Protein AF-A0A3C0TIY1-F1 (afdb_monomer_lite)

Foldseek 3Di:
DDDPPPPDVVNVCVVVVVVVVVVVVVPDDPVPPPPDPPDPDDDDDDDDPVPDPPPCPVQVVQCVPPVDDPPDTPDDDDDDDDDDPDD

Structure (mmCIF, N/CA/C/O backbone):
data_AF-A0A3C0TIY1-F1
#
_entry.id   AF-A0A3C0TIY1-F1
#
loop_
_atom_site.group_PDB
_atom_site.id
_atom_site.type_symbol
_atom_site.label_atom_id
_atom_site.label_alt_id
_atom_site.label_comp_id
_atom_site.label_asym_id
_atom_site.label_entity_id
_atom_site.label_seq_id
_atom_site.pdbx_PDB_ins_code
_atom_site.Cartn_x
_atom_site.Cartn_y
_atom_site.Cartn_z
_atom_site.occupancy
_atom_site.B_iso_or_equiv
_atom_site.auth_seq_id
_atom_site.auth_comp_id
_atom_site.auth_asym_id
_atom_site.auth_atom_id
_atom_site.pdbx_PDB_model_num
ATOM 1 N N . MET A 1 1 ? -9.956 78.509 42.693 1.00 35.62 1 MET A N 1
ATOM 2 C CA . MET A 1 1 ? -9.435 77.960 43.966 1.00 35.62 1 MET A CA 1
ATOM 3 C C . MET A 1 1 ? -9.129 76.486 43.760 1.00 35.62 1 MET A C 1
ATOM 5 O O . MET A 1 1 ? -10.039 75.698 43.540 1.00 35.62 1 MET A O 1
ATOM 9 N N . SER A 1 2 ? -7.839 76.164 43.715 1.00 44.19 2 SER A N 1
ATOM 10 C CA . SER A 1 2 ? -7.291 74.841 43.413 1.00 44.19 2 SER A CA 1
ATOM 11 C C . SER A 1 2 ? -7.605 73.848 44.538 1.00 44.19 2 SER A C 1
ATOM 13 O O . SER A 1 2 ? -7.256 74.103 45.689 1.00 44.19 2 SER A O 1
ATOM 15 N N . LYS A 1 3 ? -8.267 72.728 44.231 1.00 42.78 3 LYS A N 1
ATOM 16 C CA . LYS A 1 3 ? -8.350 71.569 45.133 1.00 42.78 3 LYS A CA 1
ATOM 17 C C . LYS A 1 3 ? -7.607 70.413 44.478 1.00 42.78 3 LYS A C 1
ATOM 19 O O . LYS A 1 3 ? -8.159 69.676 43.671 1.00 42.78 3 LYS A O 1
ATOM 24 N N . THR A 1 4 ? -6.331 70.302 44.824 1.00 47.09 4 THR A N 1
ATOM 25 C CA . THR A 1 4 ? -5.445 69.177 44.525 1.00 47.09 4 THR A CA 1
ATOM 26 C C . THR A 1 4 ? -6.145 67.855 44.851 1.00 47.09 4 THR A C 1
ATOM 28 O O . THR A 1 4 ? -6.543 67.631 45.997 1.00 47.09 4 THR A O 1
ATOM 31 N N . ALA A 1 5 ? -6.310 66.979 43.859 1.00 54.75 5 ALA A N 1
ATOM 32 C CA . ALA A 1 5 ? -6.837 65.635 44.063 1.00 54.75 5 ALA A CA 1
ATOM 33 C C . ALA A 1 5 ? -5.911 64.865 45.024 1.00 54.75 5 ALA A C 1
ATOM 35 O O . ALA A 1 5 ? -4.760 64.578 44.696 1.00 54.75 5 ALA A O 1
ATOM 36 N N . LYS A 1 6 ? -6.393 64.549 46.234 1.00 54.50 6 LYS A N 1
ATOM 37 C CA . LYS A 1 6 ? -5.688 63.670 47.180 1.00 54.50 6 LYS A CA 1
ATOM 38 C C . LYS A 1 6 ? -5.755 62.227 46.669 1.00 54.50 6 LYS A C 1
ATOM 40 O O . LYS A 1 6 ? -6.622 61.467 47.086 1.00 54.50 6 LYS A O 1
ATOM 45 N N . LEU A 1 7 ? -4.841 61.848 45.781 1.00 63.88 7 LEU A N 1
ATOM 46 C CA . LEU A 1 7 ? -4.568 60.441 45.474 1.00 63.88 7 LEU A CA 1
ATOM 47 C C . LEU A 1 7 ? -3.959 59.784 46.723 1.00 63.88 7 LEU A C 1
ATOM 49 O O . LEU A 1 7 ? -2.889 60.186 47.187 1.00 63.88 7 LEU A O 1
ATOM 53 N N . SER A 1 8 ? -4.660 58.814 47.316 1.00 64.12 8 SER A N 1
ATOM 54 C CA . SER A 1 8 ? -4.186 58.112 48.511 1.00 64.12 8 SER A CA 1
ATOM 55 C C . SER A 1 8 ? -3.202 57.010 48.126 1.00 64.12 8 SER A C 1
ATOM 57 O O . SER A 1 8 ? -3.386 56.315 47.129 1.00 64.12 8 SER A O 1
ATOM 59 N N . ARG A 1 9 ? -2.182 56.769 48.961 1.00 69.06 9 ARG A N 1
ATOM 60 C CA . ARG A 1 9 ? -1.240 55.639 48.803 1.00 69.06 9 ARG A CA 1
ATOM 61 C C . ARG A 1 9 ? -1.969 54.294 48.679 1.00 69.06 9 ARG A C 1
ATOM 63 O O . ARG A 1 9 ? -1.482 53.383 48.019 1.00 69.06 9 ARG A O 1
ATOM 70 N N . ARG A 1 10 ? -3.168 54.192 49.264 1.00 71.06 10 ARG A N 1
ATOM 71 C CA . ARG A 1 10 ? -4.051 53.026 49.143 1.00 71.06 10 ARG A CA 1
ATOM 72 C C . ARG A 1 10 ? -4.592 52.831 47.724 1.00 71.06 10 ARG A C 1
ATOM 74 O O . ARG A 1 10 ? -4.749 51.692 47.301 1.00 71.06 10 ARG A O 1
ATOM 81 N N . ASP A 1 11 ? -4.850 53.911 46.995 1.00 67.75 11 ASP A N 1
ATOM 82 C CA . ASP A 1 11 ? -5.344 53.853 45.616 1.00 67.75 11 ASP A CA 1
ATOM 83 C C . ASP A 1 11 ? -4.209 53.504 44.647 1.00 67.75 11 ASP A C 1
ATOM 85 O O . ASP A 1 11 ? -4.423 52.748 43.704 1.00 67.75 11 ASP A O 1
ATOM 89 N N . LEU A 1 12 ? -2.976 53.931 44.953 1.00 67.56 12 LEU A N 1
ATOM 90 C CA . LEU A 1 12 ? -1.768 53.481 44.250 1.00 67.56 12 LEU A CA 1
ATOM 91 C C . LEU A 1 12 ? -1.476 51.994 44.489 1.00 67.56 12 LEU A C 1
ATOM 93 O O . LEU A 1 12 ? -1.133 51.290 43.547 1.00 67.56 12 LEU A O 1
ATOM 97 N N . LEU A 1 13 ? -1.656 51.489 45.715 1.00 72.00 13 LEU A N 1
ATOM 98 C CA . LEU A 1 13 ? -1.512 50.056 46.007 1.00 72.00 13 LEU A CA 1
ATOM 99 C C . LEU A 1 13 ? -2.615 49.218 45.351 1.00 72.00 13 LEU A C 1
ATOM 101 O O . LEU A 1 13 ? -2.339 48.119 44.880 1.00 72.00 13 LEU A O 1
ATOM 105 N N . LYS A 1 14 ? -3.849 49.730 45.270 1.00 68.25 14 LYS A N 1
ATOM 106 C CA . LYS A 1 14 ? -4.938 49.058 44.547 1.00 68.25 14 LYS A CA 1
ATOM 107 C C . LYS A 1 14 ? -4.690 49.028 43.042 1.00 68.25 14 LYS A C 1
ATOM 109 O O . LYS A 1 14 ? -4.859 47.974 42.443 1.00 68.25 14 LYS A O 1
ATOM 114 N N . ALA A 1 15 ? -4.259 50.142 42.451 1.00 68.44 15 ALA A N 1
ATOM 115 C CA . ALA A 1 15 ? -3.925 50.208 41.030 1.00 68.44 15 ALA A CA 1
ATOM 116 C C . ALA A 1 15 ? -2.671 49.382 40.689 1.00 68.44 15 ALA A C 1
ATOM 118 O O . ALA A 1 15 ? -2.650 48.668 39.694 1.00 68.44 15 ALA A O 1
ATOM 119 N N . GLY A 1 16 ? -1.636 49.422 41.531 1.00 69.38 16 GLY A N 1
ATOM 120 C CA . GLY A 1 16 ? -0.421 48.626 41.345 1.00 69.38 16 GLY A CA 1
ATOM 121 C C . GLY A 1 16 ? -0.655 47.129 41.553 1.00 69.38 16 GLY A C 1
ATOM 122 O O . GLY A 1 16 ? -0.150 46.314 40.786 1.00 69.38 16 GLY A O 1
ATOM 123 N N . GLY A 1 17 ? -1.468 46.759 42.548 1.00 69.25 17 GLY A N 1
ATOM 124 C CA . GLY A 1 17 ? -1.811 45.368 42.836 1.00 69.25 17 GLY A CA 1
ATOM 125 C C . GLY 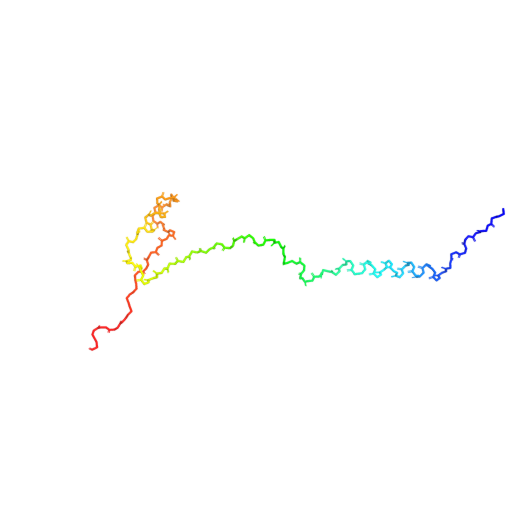A 1 17 ? -2.605 44.709 41.709 1.00 69.25 17 GLY A C 1
ATOM 126 O O . GLY A 1 17 ? -2.298 43.582 41.327 1.00 69.25 17 GLY A O 1
ATOM 127 N N . THR A 1 18 ? -3.577 45.411 41.119 1.00 65.19 18 THR A N 1
ATOM 128 C CA . THR A 1 18 ? -4.346 44.871 39.985 1.00 65.19 18 THR A CA 1
ATOM 129 C C . THR A 1 18 ? -3.499 44.738 38.720 1.00 65.19 18 THR A C 1
ATOM 131 O O . THR A 1 18 ? -3.640 43.745 38.007 1.00 65.19 18 THR A O 1
ATOM 134 N N . VAL A 1 19 ? -2.566 45.663 38.469 1.00 68.31 19 VAL A N 1
ATOM 135 C CA . VAL A 1 19 ? -1.630 45.579 37.333 1.00 68.31 19 VAL A CA 1
ATOM 136 C C . VAL A 1 19 ? -0.626 44.433 37.508 1.00 68.31 19 VAL A C 1
ATOM 138 O O . VAL A 1 19 ? -0.389 43.685 36.560 1.00 68.31 19 VAL A O 1
ATOM 141 N N . ALA A 1 20 ? -0.081 44.237 38.713 1.00 65.31 20 ALA A N 1
ATOM 142 C CA . ALA A 1 20 ? 0.864 43.152 38.989 1.00 65.31 20 ALA A CA 1
ATOM 143 C C . ALA A 1 20 ? 0.218 41.763 38.845 1.00 65.31 20 ALA A C 1
ATOM 145 O O . ALA A 1 20 ? 0.814 40.860 38.255 1.00 65.31 20 ALA A O 1
ATOM 146 N N . VAL A 1 21 ? -1.021 41.598 39.323 1.00 67.69 21 VAL A N 1
ATOM 147 C CA . VAL A 1 21 ? -1.768 40.338 39.174 1.00 67.69 21 VAL A CA 1
ATOM 148 C C . VAL A 1 21 ? -2.111 40.076 37.708 1.00 67.69 21 VAL A C 1
ATOM 150 O O . VAL A 1 21 ? -1.906 38.959 37.240 1.00 67.69 21 VAL A O 1
ATOM 153 N N . ALA A 1 22 ? -2.559 41.093 36.963 1.00 63.88 22 ALA A N 1
ATOM 154 C CA . ALA A 1 22 ? -2.868 40.960 35.538 1.00 63.88 22 ALA A CA 1
ATOM 155 C C . ALA A 1 22 ? -1.634 40.559 34.706 1.00 63.88 22 ALA A C 1
ATOM 157 O O . ALA A 1 22 ? -1.711 39.653 33.873 1.00 63.88 22 ALA A O 1
ATOM 158 N N . ALA A 1 23 ? -0.475 41.171 34.965 1.00 67.19 23 ALA A N 1
ATOM 159 C CA . ALA A 1 23 ? 0.776 40.818 34.294 1.00 67.19 23 ALA A CA 1
ATOM 160 C C . ALA A 1 23 ? 1.231 39.379 34.611 1.00 67.19 23 ALA A C 1
ATOM 162 O O . ALA A 1 23 ? 1.671 38.653 33.715 1.00 67.19 23 ALA A O 1
ATOM 163 N N . ALA A 1 24 ? 1.066 38.933 35.860 1.00 65.12 24 ALA A N 1
ATOM 164 C CA . ALA A 1 24 ? 1.420 37.576 36.270 1.00 65.12 24 ALA A CA 1
ATOM 165 C C . ALA A 1 24 ? 0.534 36.510 35.598 1.00 65.12 24 ALA A C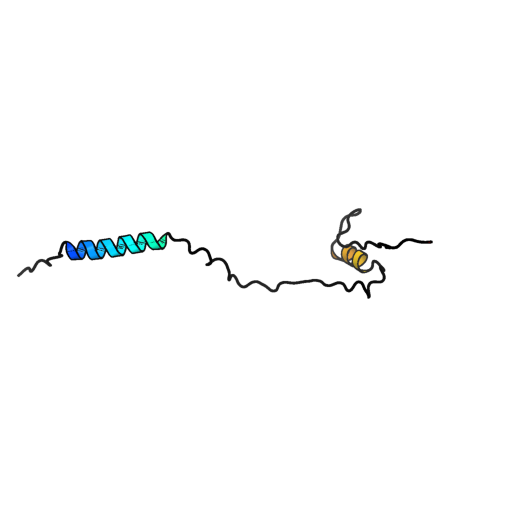 1
ATOM 167 O O . ALA A 1 24 ? 1.051 35.504 35.111 1.00 65.12 24 ALA A O 1
ATOM 168 N N . VAL A 1 25 ? -0.783 36.737 35.498 1.00 64.38 25 VAL A N 1
ATOM 169 C CA . VAL A 1 25 ? -1.692 35.750 34.881 1.00 64.38 25 VAL A CA 1
ATOM 170 C C . VAL A 1 25 ? -1.602 35.701 33.357 1.00 64.38 25 VAL A C 1
ATOM 172 O O . VAL A 1 25 ? -1.863 34.658 32.768 1.00 64.38 25 VAL A O 1
ATOM 175 N N . SER A 1 26 ? -1.151 36.782 32.714 1.00 61.38 26 SER A N 1
ATOM 176 C CA . SER A 1 26 ? -0.952 36.841 31.255 1.00 61.38 26 SER A CA 1
ATOM 177 C C . SER A 1 26 ? 0.150 35.895 30.757 1.00 61.38 26 SER A C 1
ATOM 179 O O . SER A 1 26 ? 0.200 35.554 29.578 1.00 61.38 26 SER A O 1
ATOM 181 N N . SER A 1 27 ? 1.039 35.473 31.660 1.00 60.88 27 SER A N 1
ATOM 182 C CA . SER A 1 27 ? 2.172 34.589 31.363 1.00 60.88 27 SER A CA 1
ATOM 183 C C . SER A 1 27 ? 1.825 33.102 31.512 1.00 60.88 27 SER A C 1
ATOM 185 O O . SER A 1 27 ? 2.616 32.240 31.125 1.00 60.88 27 SER A O 1
ATOM 187 N N . LEU A 1 28 ? 0.648 32.778 32.063 1.00 64.06 28 LEU A N 1
ATOM 188 C CA . LEU A 1 28 ? 0.183 31.401 32.187 1.00 64.06 28 LEU A CA 1
ATOM 189 C C . LEU A 1 28 ? -0.293 30.916 30.816 1.00 64.06 28 LEU A C 1
ATOM 191 O O . LEU A 1 28 ? -1.407 31.194 30.376 1.00 64.06 28 LEU A O 1
ATOM 195 N N . LYS A 1 29 ? 0.570 30.156 30.138 1.00 57.31 29 LYS A N 1
ATOM 196 C CA . LYS A 1 29 ? 0.154 29.284 29.038 1.00 57.31 29 LYS A CA 1
ATOM 197 C C . LYS A 1 29 ? -0.904 28.339 29.606 1.00 57.31 29 LYS A C 1
ATOM 199 O O . LYS A 1 29 ? -0.572 27.520 30.455 1.00 57.31 29 LYS A O 1
ATOM 204 N N . VAL A 1 30 ? -2.158 28.463 29.176 1.00 59.91 30 VAL A N 1
ATOM 205 C CA . VAL A 1 30 ? -3.204 27.478 29.477 1.00 59.91 30 VAL A CA 1
ATOM 206 C C . VAL A 1 30 ? -2.841 26.204 28.707 1.00 59.91 30 VAL A C 1
ATOM 208 O O . VAL A 1 30 ? -2.965 26.206 27.478 1.00 59.91 30 VAL A O 1
ATOM 211 N N . PRO A 1 31 ? -2.370 25.125 29.362 1.00 52.97 31 PRO A N 1
ATOM 212 C CA . PRO A 1 31 ? -2.118 23.882 28.655 1.00 52.97 31 PRO A CA 1
ATOM 213 C C . PRO A 1 31 ? -3.484 23.297 28.291 1.00 52.97 31 PRO A C 1
ATOM 215 O O . PRO A 1 31 ? -4.246 22.893 29.166 1.00 52.97 31 PRO A O 1
ATOM 218 N N . GLY A 1 32 ? -3.832 23.332 27.004 1.00 56.31 32 GLY A N 1
ATOM 219 C CA . GLY A 1 32 ? -5.119 22.828 26.509 1.00 56.31 32 GLY A CA 1
ATOM 220 C C . GLY A 1 32 ? -5.876 23.750 25.552 1.00 56.31 32 GLY A C 1
ATOM 221 O O . GLY A 1 32 ? -6.886 23.327 25.001 1.00 56.31 32 GLY A O 1
ATOM 222 N N . ALA A 1 33 ? -5.387 24.966 25.284 1.00 53.81 33 ALA A N 1
ATOM 223 C CA . ALA A 1 33 ? -5.938 25.816 24.218 1.00 53.81 33 ALA A CA 1
ATOM 224 C C . ALA A 1 33 ? -5.455 25.421 22.799 1.00 53.81 33 ALA A C 1
ATOM 226 O O . ALA A 1 33 ? -5.813 26.062 21.815 1.00 53.81 33 ALA A O 1
ATOM 227 N N . GLU A 1 34 ? -4.670 24.347 22.675 1.00 55.91 34 GLU A N 1
ATOM 228 C CA . GLU A 1 34 ? -4.190 23.779 21.409 1.00 55.91 34 GLU A CA 1
ATOM 229 C C . GLU A 1 34 ? -4.993 22.529 21.022 1.00 55.91 34 GLU A C 1
ATOM 231 O O . GLU A 1 34 ? -4.437 21.454 20.831 1.00 55.91 34 GLU A O 1
ATOM 236 N N . ALA A 1 35 ? -6.321 22.623 20.920 1.00 56.78 35 ALA A N 1
ATOM 237 C CA . ALA A 1 35 ? -7.108 21.524 20.352 1.00 56.78 35 ALA A CA 1
ATOM 238 C C . ALA A 1 35 ? -8.472 21.959 19.799 1.00 56.78 35 ALA A C 1
ATOM 240 O O . ALA A 1 35 ? -9.494 21.407 20.186 1.00 56.78 35 ALA A O 1
ATOM 241 N N . ALA A 1 36 ? -8.512 22.911 18.866 1.00 58.91 36 ALA A N 1
ATOM 242 C CA . ALA A 1 36 ? -9.648 23.022 17.940 1.00 58.91 36 ALA A CA 1
ATOM 243 C C . ALA A 1 36 ? -9.321 23.869 16.699 1.00 58.91 36 ALA A C 1
ATOM 245 O O . ALA A 1 36 ? -10.119 24.695 16.262 1.00 58.91 36 ALA A O 1
ATOM 246 N N . THR A 1 37 ? -8.165 23.662 16.067 1.00 56.94 37 THR A N 1
ATOM 247 C CA . THR A 1 37 ? -8.123 23.899 14.619 1.00 56.94 37 THR A CA 1
ATOM 248 C C . THR A 1 37 ? -9.057 22.866 13.998 1.00 56.94 37 THR A C 1
ATOM 250 O O . THR A 1 37 ? -8.846 21.674 14.211 1.00 56.94 37 THR A O 1
ATOM 253 N N . LYS A 1 38 ? -10.119 23.315 13.304 1.00 62.28 38 LYS A N 1
ATOM 254 C CA . LYS A 1 38 ? -11.071 22.465 12.562 1.00 62.28 38 LYS A CA 1
ATOM 255 C C . LYS A 1 38 ? -10.316 21.289 11.950 1.00 62.28 38 LYS A C 1
ATOM 257 O O . LYS A 1 38 ? -9.575 21.470 10.982 1.00 62.28 38 LYS A O 1
ATOM 262 N N . GLN A 1 39 ? -10.463 20.105 12.536 1.00 67.00 39 GLN A N 1
ATOM 263 C CA . GLN A 1 39 ? -9.802 18.923 12.022 1.00 67.00 39 GLN A CA 1
ATOM 264 C C . GLN A 1 39 ? -10.458 18.641 10.672 1.00 67.00 39 GLN A C 1
ATOM 266 O O . GLN A 1 39 ? -11.630 18.276 10.608 1.00 67.00 39 GLN A O 1
ATOM 271 N N . GLY A 1 40 ? -9.732 18.896 9.580 1.00 78.94 40 GLY A N 1
ATOM 272 C CA . GLY A 1 40 ? -10.192 18.542 8.240 1.00 78.94 40 GLY A CA 1
ATOM 273 C C . GLY A 1 40 ? -10.604 17.069 8.186 1.00 78.94 40 GLY A C 1
ATOM 274 O O . GLY A 1 40 ? -10.141 16.258 8.996 1.00 78.94 40 GLY A O 1
ATOM 275 N N . ALA A 1 41 ? -11.483 16.727 7.240 1.00 86.88 41 ALA A N 1
ATOM 276 C CA . ALA A 1 41 ? -11.976 15.363 7.081 1.00 86.88 41 ALA A CA 1
ATOM 277 C C . ALA A 1 41 ? -10.815 14.351 7.102 1.00 86.88 41 ALA A C 1
ATOM 279 O O . ALA A 1 41 ? -9.816 14.504 6.394 1.00 86.88 41 ALA A O 1
ATOM 280 N N . ARG A 1 42 ? -10.933 13.329 7.956 1.00 87.75 42 ARG A N 1
ATOM 281 C CA . ARG A 1 42 ? -9.933 12.265 8.091 1.00 87.75 42 ARG A CA 1
ATOM 282 C C . ARG A 1 42 ? -10.280 11.155 7.108 1.00 87.75 42 ARG A C 1
ATOM 284 O O . ARG A 1 42 ? -11.199 10.380 7.342 1.00 87.75 42 ARG A O 1
ATOM 291 N N . TRP A 1 43 ? -9.552 11.103 6.002 1.00 93.31 43 TRP A N 1
ATOM 292 C CA . TRP A 1 43 ? -9.746 10.085 4.9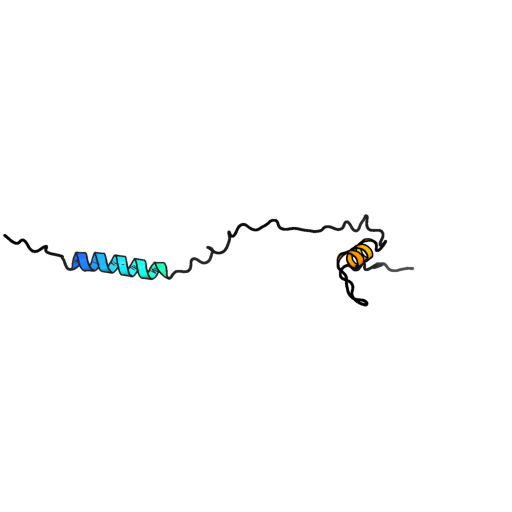75 1.00 93.31 43 TRP A CA 1
ATOM 293 C C . TRP A 1 43 ? -9.135 8.750 5.402 1.00 93.31 43 TRP A C 1
ATOM 295 O O . TRP A 1 43 ? -8.028 8.708 5.941 1.00 93.31 43 TRP A O 1
ATOM 305 N N . ALA A 1 44 ? -9.852 7.663 5.132 1.00 94.44 44 ALA A N 1
ATOM 306 C CA . ALA A 1 44 ? -9.401 6.298 5.365 1.00 94.44 44 ALA A CA 1
ATOM 307 C C . ALA A 1 44 ? -9.689 5.429 4.135 1.00 94.44 44 ALA A C 1
ATOM 309 O O . ALA A 1 44 ? -10.614 5.700 3.371 1.00 94.44 44 ALA A O 1
ATOM 310 N N . PHE A 1 45 ? -8.894 4.374 3.963 1.00 93.81 45 PHE A N 1
ATOM 311 C CA . PHE A 1 45 ? -9.049 3.378 2.907 1.00 93.81 45 PHE A CA 1
ATOM 312 C C . PHE A 1 45 ? -9.169 1.995 3.546 1.00 93.81 45 PHE A C 1
ATOM 314 O O . PHE A 1 45 ? -8.357 1.637 4.399 1.00 93.81 45 PHE A O 1
ATOM 321 N N . ILE A 1 46 ? -10.188 1.229 3.157 1.00 96.00 46 ILE A N 1
ATOM 322 C CA . ILE A 1 46 ? -10.508 -0.075 3.746 1.00 96.00 46 ILE A CA 1
ATOM 323 C C . ILE A 1 46 ? -10.476 -1.128 2.640 1.00 96.00 46 ILE A C 1
ATOM 325 O O . ILE A 1 46 ? -11.058 -0.933 1.575 1.00 96.00 46 ILE A O 1
ATOM 329 N N . VAL A 1 47 ? -9.820 -2.258 2.910 1.00 95.31 47 VAL A N 1
ATOM 330 C CA . VAL A 1 47 ? -9.741 -3.407 1.999 1.00 95.31 47 VAL A CA 1
ATOM 331 C C . VAL A 1 47 ? -10.349 -4.627 2.685 1.00 95.31 47 VAL A C 1
ATOM 333 O O . VAL A 1 47 ? -9.837 -5.075 3.708 1.00 95.31 47 VAL A O 1
ATOM 336 N N . ASP A 1 48 ? -11.428 -5.182 2.125 1.00 96.81 48 ASP A N 1
ATOM 337 C CA . ASP A 1 48 ? -12.018 -6.436 2.615 1.00 96.81 48 ASP A CA 1
ATOM 338 C C . ASP A 1 48 ? -11.231 -7.635 2.071 1.00 96.81 48 ASP A C 1
ATOM 340 O O . ASP A 1 48 ? -11.335 -7.996 0.895 1.00 96.81 48 ASP A O 1
ATOM 344 N N . LEU A 1 49 ? -10.447 -8.268 2.943 1.00 94.69 49 LEU A N 1
ATOM 345 C CA . LEU A 1 49 ? -9.612 -9.413 2.583 1.00 94.69 49 LEU A CA 1
ATOM 346 C C . LEU A 1 49 ? -10.423 -10.662 2.220 1.00 94.69 49 LEU A C 1
ATOM 348 O O . LEU A 1 49 ? -9.915 -11.501 1.487 1.00 94.69 49 LEU A O 1
ATOM 352 N N . ARG A 1 50 ? -11.691 -10.770 2.640 1.00 95.62 50 ARG A N 1
ATOM 353 C CA . ARG A 1 50 ? -12.553 -11.918 2.295 1.00 95.62 50 ARG A CA 1
ATOM 354 C C . ARG A 1 50 ? -12.997 -11.897 0.834 1.00 95.62 50 ARG A C 1
ATOM 356 O O . ARG A 1 50 ? -13.358 -12.929 0.286 1.00 95.62 50 ARG A O 1
ATOM 363 N N . LYS A 1 51 ? -12.994 -10.713 0.215 1.00 95.62 51 LYS A N 1
ATOM 364 C CA . LYS A 1 51 ? -13.308 -10.507 -1.209 1.00 95.62 51 LYS A CA 1
ATOM 365 C C . LYS A 1 51 ? -12.051 -10.390 -2.070 1.00 95.62 51 LYS A C 1
ATOM 367 O O . LYS A 1 51 ? -12.137 -10.410 -3.294 1.00 95.62 51 LYS A O 1
ATOM 372 N N . CYS A 1 52 ? -10.890 -10.210 -1.446 1.00 95.38 52 CYS A N 1
ATOM 373 C CA . CYS A 1 52 ? -9.630 -10.076 -2.153 1.00 95.38 52 CYS A CA 1
ATOM 374 C C . CYS A 1 52 ? -9.196 -11.436 -2.709 1.00 95.38 52 CYS A C 1
ATOM 376 O O . CYS A 1 52 ? -8.934 -12.364 -1.955 1.00 95.38 52 CYS A O 1
ATOM 378 N N . VAL A 1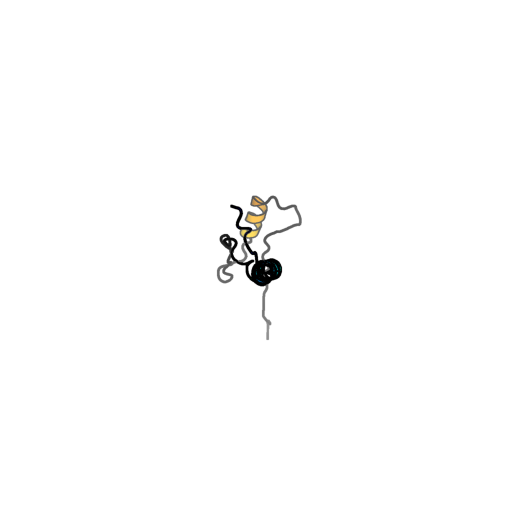 53 ? -9.061 -11.525 -4.032 1.00 95.25 53 VAL A N 1
ATOM 379 C CA . VAL A 1 53 ? -8.607 -12.744 -4.730 1.00 95.25 53 VAL A CA 1
ATOM 380 C C . VAL A 1 53 ? -7.133 -12.686 -5.149 1.00 95.25 53 VAL A C 1
ATOM 382 O O . VAL A 1 53 ? -6.647 -13.557 -5.858 1.00 95.25 53 VAL A O 1
ATOM 385 N N . GLY A 1 54 ? -6.408 -11.630 -4.768 1.00 94.88 54 GLY A N 1
ATOM 386 C CA . GLY A 1 54 ? -4.984 -11.494 -5.093 1.00 94.88 54 GLY A CA 1
ATOM 387 C C . GLY A 1 54 ? -4.664 -11.186 -6.564 1.00 94.88 54 GLY A C 1
ATOM 388 O O . GLY A 1 54 ? -3.536 -11.411 -6.993 1.00 94.88 54 GLY A O 1
ATOM 389 N N . CYS A 1 55 ? -5.603 -10.618 -7.333 1.00 95.69 55 CYS A N 1
ATOM 390 C CA . CYS A 1 55 ? -5.451 -10.346 -8.774 1.00 95.69 55 CYS A CA 1
ATOM 391 C C . CYS A 1 55 ? -4.400 -9.282 -9.154 1.00 95.69 55 CYS A C 1
ATOM 393 O O . CYS A 1 55 ? -4.061 -9.148 -10.324 1.00 95.69 55 CYS A O 1
ATOM 395 N N . ARG A 1 56 ? -3.889 -8.498 -8.193 1.00 95.50 56 ARG A N 1
ATOM 396 C CA . ARG A 1 56 ? -2.859 -7.450 -8.397 1.00 95.50 56 ARG A CA 1
ATOM 397 C C . ARG A 1 56 ? -3.249 -6.265 -9.280 1.00 95.50 56 ARG A C 1
ATOM 399 O O . ARG A 1 56 ? -2.416 -5.391 -9.514 1.00 95.50 56 ARG A O 1
ATOM 406 N N . THR A 1 57 ? -4.522 -6.128 -9.636 1.00 96.81 57 THR A N 1
ATOM 407 C CA . THR A 1 57 ? -5.028 -4.955 -10.365 1.00 96.81 57 THR A CA 1
ATOM 408 C C . THR A 1 57 ? -4.766 -3.645 -9.619 1.00 96.81 57 THR A C 1
ATOM 410 O O . THR A 1 57 ? -4.370 -2.663 -10.236 1.00 96.81 57 THR A O 1
ATOM 413 N N . CYS A 1 58 ? -4.890 -3.622 -8.286 1.00 95.81 58 CYS A N 1
ATOM 414 C CA . CYS A 1 58 ? -4.603 -2.420 -7.493 1.00 95.81 58 CYS A CA 1
ATOM 415 C C . CYS A 1 58 ? -3.120 -2.003 -7.544 1.00 95.81 58 CYS A C 1
ATOM 417 O O . CYS A 1 58 ? -2.814 -0.811 -7.541 1.00 95.81 58 CYS A O 1
ATOM 419 N N . THR A 1 59 ? -2.193 -2.960 -7.648 1.00 96.25 59 THR A N 1
ATOM 420 C CA . THR A 1 59 ? -0.763 -2.681 -7.833 1.00 96.25 59 THR A CA 1
ATOM 421 C C . THR A 1 59 ? -0.489 -2.096 -9.217 1.00 96.25 59 THR A C 1
ATOM 423 O O . THR A 1 59 ? 0.259 -1.124 -9.321 1.00 96.25 59 THR A O 1
ATOM 426 N N . VAL A 1 60 ? -1.119 -2.645 -10.263 1.00 95.50 60 VAL A N 1
ATOM 427 C CA . VAL A 1 60 ? -1.005 -2.136 -11.641 1.00 95.50 60 VAL A CA 1
ATOM 428 C C . VAL A 1 60 ? -1.573 -0.722 -11.747 1.00 95.50 60 VAL A C 1
ATOM 430 O O . VAL A 1 60 ? -0.874 0.171 -12.218 1.00 95.50 60 VAL A O 1
ATOM 433 N N . ALA A 1 61 ? -2.783 -0.494 -11.229 1.00 96.69 61 ALA A N 1
ATOM 434 C CA . ALA A 1 61 ? -3.413 0.826 -11.207 1.00 96.69 61 ALA A CA 1
ATOM 435 C C . ALA A 1 61 ? -2.525 1.854 -10.490 1.00 96.69 61 ALA A C 1
ATOM 437 O O . ALA A 1 61 ? -2.240 2.919 -11.022 1.00 96.69 61 ALA A O 1
ATOM 438 N N . CYS A 1 62 ? -1.976 1.503 -9.322 1.00 96.88 62 CYS A N 1
ATOM 439 C CA . CYS A 1 62 ? -1.060 2.390 -8.605 1.00 96.88 62 CYS A CA 1
ATOM 440 C C . CYS A 1 62 ? 0.199 2.736 -9.424 1.00 96.88 62 CYS A C 1
ATOM 442 O O . CYS A 1 62 ? 0.701 3.857 -9.358 1.00 96.88 62 CYS A O 1
ATOM 444 N N . LYS A 1 63 ? 0.727 1.787 -10.200 1.00 95.50 63 LYS A N 1
ATOM 445 C CA . LYS A 1 63 ? 1.891 2.023 -11.058 1.00 95.50 63 LYS A CA 1
ATOM 446 C C . LYS A 1 63 ? 1.563 2.984 -12.206 1.00 95.50 63 LYS A C 1
ATOM 448 O O . LYS A 1 63 ? 2.362 3.883 -12.460 1.00 95.50 63 LYS A O 1
ATOM 453 N N . ALA A 1 64 ? 0.410 2.779 -12.846 1.00 95.62 64 ALA A N 1
ATOM 454 C CA . ALA A 1 64 ? -0.066 3.554 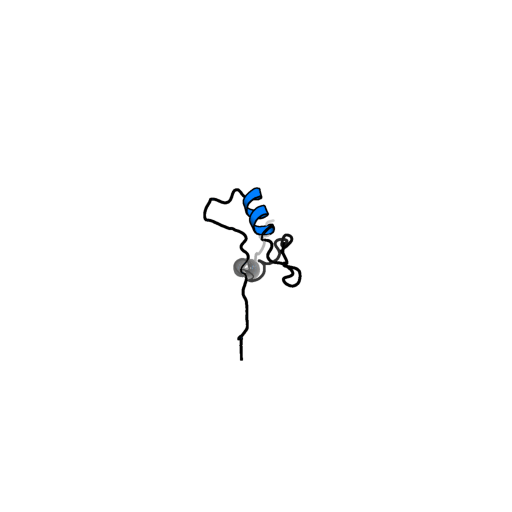-13.989 1.00 95.62 64 ALA A CA 1
ATOM 455 C C . ALA A 1 64 ? -0.358 5.016 -13.617 1.00 95.62 64 ALA A C 1
ATOM 457 O O . ALA A 1 64 ? 0.086 5.920 -14.314 1.00 95.62 64 ALA A O 1
ATOM 458 N N . GLU A 1 65 ? -1.019 5.245 -12.481 1.00 97.44 65 GLU A N 1
ATOM 459 C CA . GLU A 1 65 ? -1.435 6.592 -12.068 1.00 97.44 65 GLU A CA 1
ATOM 460 C C . GLU A 1 65 ? -0.286 7.437 -11.498 1.00 97.44 65 GLU A C 1
ATOM 462 O O . GLU A 1 65 ? -0.266 8.657 -11.641 1.00 97.44 65 GLU A O 1
ATOM 467 N N . PHE A 1 66 ? 0.684 6.813 -10.818 1.00 95.69 66 PHE A N 1
ATOM 468 C CA . PHE A 1 66 ? 1.650 7.546 -9.987 1.00 95.69 66 PHE A CA 1
ATOM 469 C C . PHE A 1 66 ? 3.094 7.545 -10.508 1.00 95.69 66 PHE A C 1
ATOM 471 O O . PHE A 1 66 ? 3.998 7.879 -9.739 1.00 95.69 66 PHE A O 1
ATOM 478 N N . ASN A 1 67 ? 3.321 7.156 -11.769 1.00 94.31 67 ASN A N 1
ATOM 479 C CA . ASN A 1 67 ? 4.636 7.108 -12.431 1.00 94.31 67 ASN A CA 1
ATOM 480 C C . ASN A 1 67 ? 5.756 6.545 -11.528 1.00 94.31 67 ASN A C 1
ATOM 482 O O . ASN A 1 67 ? 6.820 7.136 -11.333 1.00 94.31 67 ASN A O 1
ATOM 486 N N . VAL A 1 68 ? 5.473 5.419 -10.869 1.00 95.00 68 VAL A N 1
ATOM 487 C CA . VAL A 1 68 ? 6.384 4.857 -9.866 1.00 95.00 68 VAL A CA 1
ATOM 488 C C . VAL A 1 68 ? 7.618 4.279 -10.578 1.00 95.00 68 VAL A C 1
ATOM 490 O O . VAL A 1 68 ? 7.447 3.451 -11.474 1.00 95.00 68 VAL A O 1
ATOM 493 N N . PRO A 1 69 ? 8.855 4.590 -10.144 1.00 95.19 69 PRO A N 1
ATOM 494 C CA . PRO A 1 69 ? 10.070 4.128 -10.814 1.00 95.19 69 PRO A CA 1
ATOM 495 C C . PRO A 1 69 ? 10.180 2.600 -10.850 1.00 95.19 69 PRO A C 1
ATOM 497 O O . PRO A 1 69 ? 9.623 1.889 -10.002 1.00 95.19 69 PRO A O 1
ATOM 500 N N . LEU A 1 70 ? 10.902 2.079 -11.842 1.00 92.62 70 LEU A N 1
ATOM 501 C CA . LEU A 1 70 ? 11.157 0.645 -11.984 1.00 92.62 70 LEU A CA 1
ATOM 502 C C . LEU A 1 70 ? 11.839 0.083 -10.723 1.00 92.62 70 LEU A C 1
ATOM 504 O O . LEU A 1 70 ? 12.588 0.776 -10.039 1.00 92.62 70 LEU A O 1
ATOM 508 N N . GLY A 1 71 ? 11.501 -1.156 -10.358 1.00 92.75 71 GLY A N 1
ATOM 509 C CA . GLY A 1 71 ? 11.996 -1.806 -9.135 1.00 92.75 71 GLY A CA 1
ATOM 510 C C . GLY A 1 71 ? 11.335 -1.359 -7.820 1.00 92.75 71 GLY A C 1
ATOM 511 O O . GLY A 1 71 ? 11.552 -1.997 -6.794 1.00 92.75 71 GLY A O 1
ATOM 512 N N . ARG A 1 72 ? 10.487 -0.319 -7.818 1.00 94.38 72 ARG A N 1
ATOM 513 C CA . ARG A 1 72 ? 9.760 0.148 -6.619 1.00 94.38 72 ARG A CA 1
ATOM 514 C C . ARG A 1 72 ? 8.254 -0.070 -6.741 1.00 94.38 72 ARG A C 1
ATOM 516 O O . ARG A 1 72 ? 7.688 0.103 -7.814 1.00 94.38 72 ARG A O 1
ATOM 523 N N . TRP A 1 73 ? 7.572 -0.365 -5.639 1.00 93.56 73 TRP A N 1
ATOM 524 C CA . TRP A 1 73 ? 6.115 -0.531 -5.610 1.00 93.56 73 TRP A CA 1
ATOM 525 C C . TRP A 1 73 ? 5.527 0.193 -4.399 1.00 93.56 73 TRP A C 1
ATOM 527 O O . TRP A 1 73 ? 6.072 0.087 -3.304 1.00 93.56 73 TRP A O 1
ATOM 537 N N . ARG A 1 74 ? 4.439 0.949 -4.597 1.00 94.12 74 ARG A N 1
ATOM 538 C CA . ARG A 1 74 ? 3.740 1.669 -3.515 1.00 94.12 74 ARG A CA 1
ATOM 539 C C . ARG A 1 74 ? 2.591 0.837 -2.925 1.00 94.12 74 ARG A C 1
ATOM 541 O O . ARG A 1 74 ? 2.395 0.857 -1.719 1.00 94.12 74 ARG A O 1
ATOM 548 N N . ALA A 1 75 ? 1.889 0.065 -3.758 1.00 94.06 75 ALA A N 1
ATOM 549 C CA . ALA A 1 75 ? 0.888 -0.918 -3.344 1.00 94.06 75 ALA A CA 1
ATOM 550 C C . ALA A 1 75 ? 1.386 -2.339 -3.654 1.00 94.06 75 ALA A C 1
ATOM 552 O O . ALA A 1 75 ? 1.689 -2.646 -4.807 1.00 94.06 75 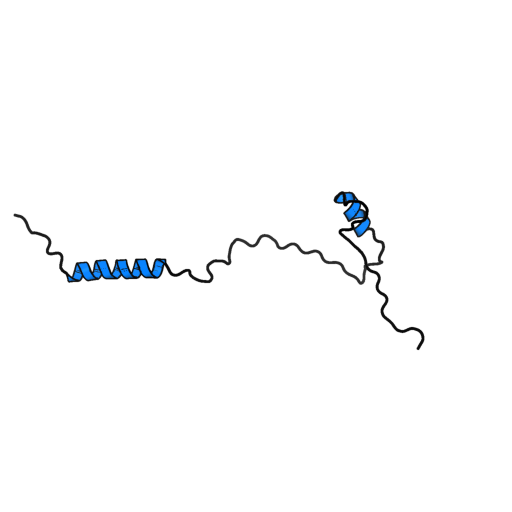ALA A O 1
ATOM 553 N N . VAL A 1 76 ? 1.468 -3.207 -2.642 1.00 93.31 76 VAL A N 1
ATOM 554 C CA . VAL A 1 76 ? 1.984 -4.582 -2.766 1.00 93.31 76 VAL A CA 1
ATOM 555 C C . VAL A 1 76 ? 1.013 -5.552 -2.106 1.00 93.31 76 VAL A C 1
ATOM 557 O O . VAL A 1 76 ? 0.553 -5.308 -0.994 1.00 93.31 76 VAL A O 1
ATOM 560 N N . ILE A 1 77 ? 0.741 -6.670 -2.775 1.00 94.69 77 ILE A N 1
ATOM 561 C CA . ILE A 1 77 ? -0.044 -7.776 -2.223 1.00 94.69 77 ILE A CA 1
ATOM 562 C C . ILE A 1 77 ? 0.912 -8.867 -1.763 1.00 94.69 77 ILE A C 1
ATOM 564 O O . ILE A 1 77 ? 1.766 -9.315 -2.530 1.00 94.69 77 ILE A O 1
ATOM 568 N N . LYS A 1 78 ? 0.750 -9.296 -0.513 1.00 92.38 78 LYS A N 1
ATOM 569 C CA . LYS A 1 78 ? 1.453 -10.446 0.052 1.00 92.38 78 LYS A CA 1
ATOM 570 C C . LYS A 1 78 ? 0.462 -11.592 0.173 1.00 92.38 78 LYS A C 1
ATOM 572 O O . LYS A 1 78 ? -0.538 -11.455 0.871 1.00 92.38 78 LYS A O 1
ATOM 577 N N . THR A 1 79 ? 0.746 -12.693 -0.506 1.00 93.00 79 THR A N 1
ATOM 578 C CA . THR A 1 79 ? 0.025 -13.949 -0.303 1.00 93.00 79 THR A CA 1
ATOM 579 C C . THR A 1 79 ? 0.721 -14.691 0.826 1.00 93.00 79 THR A C 1
ATOM 581 O O . THR A 1 79 ? 1.941 -14.850 0.791 1.00 93.00 79 THR A O 1
ATOM 584 N N . VAL A 1 80 ? -0.039 -15.070 1.847 1.00 91.38 80 VAL A N 1
ATOM 585 C CA . VAL A 1 80 ? 0.456 -15.827 2.994 1.00 91.38 80 VAL A CA 1
ATOM 586 C C . VAL A 1 80 ? -0.460 -17.023 3.182 1.00 91.38 80 VAL A C 1
ATOM 588 O O . VAL A 1 80 ? -1.669 -16.854 3.316 1.00 91.38 80 VAL A O 1
ATOM 591 N N . ASP A 1 81 ? 0.121 -18.214 3.189 1.00 90.56 81 ASP A N 1
ATOM 592 C CA . ASP A 1 81 ? -0.595 -19.448 3.480 1.00 90.56 81 ASP A CA 1
ATOM 593 C C . ASP A 1 81 ? -0.230 -19.869 4.901 1.00 90.56 81 ASP A C 1
ATOM 595 O O . ASP A 1 81 ? 0.947 -19.965 5.256 1.00 90.56 81 ASP A O 1
ATOM 599 N N . TRP A 1 82 ? -1.239 -20.070 5.744 1.00 89.75 82 TRP A N 1
ATOM 600 C CA . TRP A 1 82 ? -1.046 -20.473 7.131 1.00 89.75 82 TRP A CA 1
ATOM 601 C C . TRP A 1 82 ? -1.664 -21.849 7.360 1.00 89.75 82 TRP A C 1
ATOM 603 O O . TRP A 1 82 ? -2.866 -22.035 7.185 1.00 89.75 82 TRP A O 1
ATOM 613 N N . GLY A 1 83 ? -0.845 -22.816 7.774 1.00 89.69 83 GLY A N 1
ATOM 614 C CA . GLY A 1 83 ? -1.292 -24.173 8.078 1.00 89.69 83 GLY A CA 1
ATOM 615 C C . GLY A 1 83 ? -0.134 -25.165 8.187 1.00 89.69 83 GLY A C 1
ATOM 616 O O . GLY A 1 83 ? 1.000 -24.860 7.829 1.00 89.69 83 GLY A O 1
ATOM 617 N N . LYS A 1 84 ? -0.422 -26.368 8.694 1.00 87.00 84 LYS A N 1
ATOM 618 C CA . LYS A 1 84 ? 0.499 -27.516 8.677 1.00 87.00 84 LYS A CA 1
ATOM 619 C C . LYS A 1 84 ? -0.154 -28.632 7.862 1.00 87.00 84 LYS A C 1
ATOM 621 O O . LYS A 1 84 ? -1.244 -29.068 8.224 1.00 87.00 84 LYS A O 1
ATOM 626 N N . TYR A 1 85 ? 0.511 -29.067 6.793 1.00 84.50 85 TYR A N 1
ATOM 627 C CA . TYR A 1 85 ? 0.092 -30.168 5.923 1.00 84.50 85 TYR A CA 1
ATOM 628 C C . TYR A 1 85 ? 1.275 -31.122 5.675 1.00 84.50 85 TYR A C 1
ATOM 630 O O . TYR A 1 85 ? 2.387 -30.619 5.499 1.00 84.50 85 TYR A O 1
ATOM 638 N N . PRO A 1 86 ? 1.072 -32.448 5.585 1.00 87.44 86 PRO A N 1
ATOM 639 C CA . PRO A 1 86 ? -0.009 -33.228 6.183 1.00 87.44 86 PRO A CA 1
ATOM 640 C C . PRO A 1 86 ? 0.324 -33.471 7.666 1.00 87.44 86 PRO A C 1
ATOM 642 O O . PRO A 1 86 ? 1.492 -33.610 8.029 1.00 87.44 86 PRO A O 1
ATOM 645 N N . LYS A 1 87 ? -0.677 -33.471 8.544 1.00 59.47 87 LYS A N 1
ATOM 646 C CA . LYS A 1 87 ? -0.517 -34.224 9.793 1.00 59.47 87 LYS A CA 1
ATOM 647 C C . LYS A 1 87 ? -0.789 -35.686 9.496 1.00 59.47 87 LYS A C 1
ATOM 649 O O . LYS A 1 87 ? -1.711 -35.923 8.685 1.00 59.47 87 LYS A O 1
#

pLDDT: mean 78.49, std 17.25, range [35.62, 97.44]

Radius of gyration: 35.28 Å; chains: 1; bounding box: 25×112×63 Å

Sequence (87 aa):
MSKTAKLSRRDLLKAGGTVAVAAAVSSLKVPGAEAATKQGARWAFIVDLRKCVGCRTCTVACKAEFNVPLGRWRAVIKTVDWGKYPK

Secondary structure (DSSP, 8-state):
--------HHHHHHHHHHHHHHHHHTT---TT----S-----------TTT-----HHHHHHHHHTTPPTT--SS------------